Protein AF-A0A519CRB9-F1 (afdb_monomer_lite)

pLDDT: mean 86.49, std 13.59, range [37.59, 97.94]

Secondary structure (DSSP, 8-state):
-------PPPTTTHHHHTSHHHHHHHHIIIIIHHHHHHHHHHHHIIIIIGGG-SSS-S-HHHHHHHHHHHTHHHHHHHH-TT-SS-HHHHHHHHHHHHHHHHHHHHTGGGHIIIIIIHHHHHHHHHHHHGGGS---HHHHHHHHHHHHHHHHHHHHHHHHHH-

Sequence (163 aa):
MAEVELQGVSTTDEEEWTSIAGWLPESIRHAITPMAIGAIFGAFWQTIVLPNLKSDYPSPVQGAFILALLFSPLMYKYLVPNNKGNWKEYAMGMGILGFAYSIIWVSGWGAMFCGGYLSFLIWLWINSTWWQYELPSFRYGIWHAIGIDIGAFGGAVLAFIYL

Structure (mmCIF, N/CA/C/O backbone):
data_AF-A0A519CRB9-F1
#
_entry.id   AF-A0A519CRB9-F1
#
loop_
_atom_site.group_PDB
_atom_site.id
_atom_site.type_symbol
_atom_site.label_atom_id
_atom_site.label_alt_id
_atom_site.label_comp_id
_atom_site.label_asym_id
_atom_site.label_entity_id
_atom_site.label_seq_id
_atom_site.pdbx_PDB_ins_code
_atom_site.Cartn_x
_atom_site.Cartn_y
_atom_site.Cartn_z
_atom_site.occupancy
_atom_site.B_iso_or_equiv
_atom_site.auth_seq_id
_atom_site.auth_comp_id
_atom_site.auth_asym_id
_atom_site.auth_atom_id
_atom_site.pdbx_PDB_model_num
ATOM 1 N N . MET A 1 1 ? -13.789 24.082 16.062 1.00 37.59 1 MET A N 1
ATOM 2 C CA . MET A 1 1 ? -13.135 22.775 15.861 1.00 37.59 1 MET A CA 1
ATOM 3 C C . MET A 1 1 ? -13.716 21.859 16.916 1.00 37.59 1 MET A C 1
ATOM 5 O O . MET A 1 1 ? -13.474 22.112 18.083 1.00 37.59 1 MET A O 1
ATOM 9 N N . ALA A 1 2 ? -14.606 20.943 16.532 1.00 40.00 2 ALA A N 1
ATOM 10 C CA . ALA A 1 2 ? -15.173 19.984 17.475 1.00 40.00 2 ALA A CA 1
ATOM 11 C C . ALA A 1 2 ? -14.114 18.907 17.737 1.00 40.00 2 ALA A C 1
ATOM 13 O O . ALA A 1 2 ? -13.646 18.275 16.788 1.00 40.00 2 ALA A O 1
ATOM 14 N N . GLU A 1 3 ? -13.697 18.753 18.991 1.00 38.69 3 GLU A N 1
ATOM 15 C CA . GLU A 1 3 ? -12.909 17.603 19.424 1.00 38.69 3 GLU A CA 1
ATOM 16 C C . GLU A 1 3 ? -13.776 16.359 19.235 1.00 38.69 3 GLU A C 1
ATOM 18 O O . GLU A 1 3 ? -14.833 16.215 19.844 1.00 38.69 3 GLU A O 1
ATOM 23 N N . VAL A 1 4 ? -13.371 15.489 18.312 1.00 51.16 4 VAL A N 1
ATOM 24 C CA . VAL A 1 4 ? -13.957 14.155 18.199 1.00 51.16 4 VAL A CA 1
ATOM 25 C C . VAL A 1 4 ? -13.374 13.355 19.356 1.00 51.16 4 VAL A C 1
ATOM 27 O O . VAL A 1 4 ? -12.232 12.902 19.272 1.00 51.16 4 VAL A O 1
ATOM 30 N N . GLU A 1 5 ? -14.135 13.252 20.446 1.00 50.12 5 GLU A N 1
ATOM 31 C CA . GLU A 1 5 ? -13.847 12.355 21.565 1.00 50.12 5 GLU A CA 1
ATOM 32 C C . GLU A 1 5 ? -13.718 10.930 21.011 1.00 50.12 5 GLU A C 1
ATOM 34 O O . GLU A 1 5 ? -14.690 10.325 20.555 1.00 50.12 5 GLU A O 1
ATOM 39 N N . LEU A 1 6 ? -12.489 10.412 20.979 1.00 57.06 6 LEU A N 1
ATOM 40 C CA . LEU A 1 6 ? -12.239 9.001 20.717 1.00 57.06 6 LEU A CA 1
ATOM 41 C C . LEU A 1 6 ? -12.761 8.243 21.936 1.00 57.06 6 LEU A C 1
ATOM 43 O O . LEU A 1 6 ? -12.153 8.312 23.003 1.00 57.06 6 LEU A O 1
ATOM 47 N N . GLN A 1 7 ? -13.903 7.570 21.797 1.00 57.66 7 GLN 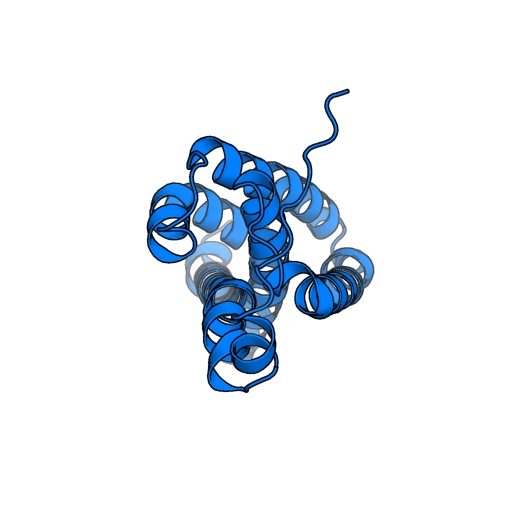A N 1
ATOM 48 C CA . GLN A 1 7 ? -14.419 6.732 22.873 1.00 57.66 7 GLN A CA 1
ATOM 49 C C . GLN A 1 7 ? -13.438 5.581 23.108 1.00 57.66 7 GLN A C 1
ATOM 51 O O . GLN A 1 7 ? -13.200 4.758 22.224 1.00 57.66 7 GLN A O 1
ATOM 56 N N . GLY A 1 8 ? -12.836 5.574 24.298 1.00 55.41 8 GLY A N 1
ATOM 57 C CA . GLY A 1 8 ? -12.097 4.429 24.808 1.00 55.41 8 GLY A CA 1
ATOM 58 C C . GLY A 1 8 ? -13.062 3.288 25.115 1.00 55.41 8 GLY A C 1
ATOM 59 O O . GLY A 1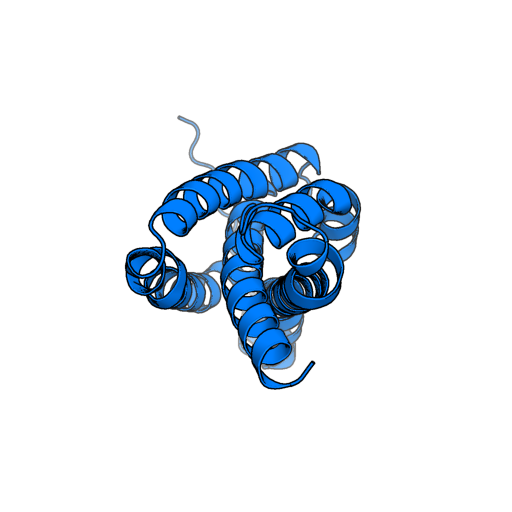 8 ? -14.180 3.514 25.580 1.00 55.41 8 GLY A O 1
ATOM 60 N N . VAL A 1 9 ? -12.623 2.075 24.814 1.00 54.38 9 VAL A N 1
ATOM 61 C CA . VAL A 1 9 ? -13.356 0.832 25.056 1.00 54.38 9 VAL A CA 1
ATOM 62 C C . VAL A 1 9 ? -13.651 0.643 26.561 1.00 54.38 9 VAL A C 1
ATOM 64 O O . VAL A 1 9 ? -12.909 1.135 27.409 1.00 54.38 9 VAL A O 1
ATOM 67 N N . SER A 1 10 ? -14.760 -0.028 26.903 1.00 48.78 10 SER A N 1
ATOM 68 C CA . SER A 1 10 ? -15.244 -0.173 28.284 1.00 48.78 10 SER A CA 1
ATOM 69 C C . SER A 1 10 ? -14.417 -1.161 29.126 1.00 48.78 10 SER A C 1
ATOM 71 O O . SER A 1 10 ? -13.815 -2.099 28.613 1.00 48.78 10 SER A O 1
ATOM 73 N N . THR A 1 11 ? -14.403 -0.973 30.449 1.00 51.56 11 THR A N 1
ATOM 74 C CA . THR A 1 11 ? -13.499 -1.656 31.399 1.00 51.56 11 THR A CA 1
ATOM 75 C C . THR A 1 11 ? -13.695 -3.172 31.535 1.00 51.56 11 THR A C 1
ATOM 77 O O . THR A 1 11 ? -12.849 -3.839 32.118 1.00 51.56 11 THR A O 1
ATOM 80 N N . THR A 1 12 ? -14.800 -3.740 31.041 1.00 52.97 12 THR A N 1
ATOM 81 C CA . THR A 1 12 ? -15.006 -5.202 30.973 1.00 52.97 12 THR A CA 1
ATOM 82 C C . THR A 1 12 ? -14.324 -5.845 29.769 1.00 52.97 12 THR A C 1
ATOM 84 O O . THR A 1 12 ? -14.112 -7.052 29.771 1.00 52.97 12 THR A O 1
ATOM 87 N N . ASP A 1 13 ? -13.942 -5.045 28.774 1.00 56.16 13 ASP A N 1
ATOM 88 C CA . ASP A 1 13 ? -13.335 -5.522 27.537 1.00 56.16 13 ASP A CA 1
ATOM 89 C C . ASP A 1 13 ? -11.788 -5.509 27.621 1.00 56.16 13 ASP A C 1
ATOM 91 O O . ASP A 1 13 ? -11.115 -6.150 26.819 1.00 56.16 13 ASP A O 1
ATOM 95 N N . GLU A 1 14 ? -11.182 -4.815 28.598 1.00 55.53 14 GLU A N 1
ATOM 96 C CA . GLU A 1 14 ? -9.714 -4.674 28.721 1.00 55.53 14 GLU A CA 1
ATOM 97 C C . GLU A 1 14 ? -8.968 -6.022 28.858 1.00 55.53 14 GLU A C 1
ATOM 99 O O . GLU A 1 14 ? -7.888 -6.201 28.281 1.00 55.53 14 GLU A O 1
ATOM 104 N N . GLU A 1 15 ? -9.543 -7.005 29.564 1.00 57.44 15 GLU A N 1
ATOM 105 C CA . GLU A 1 15 ? -8.986 -8.369 29.649 1.00 57.44 15 GLU A CA 1
ATOM 106 C C . GLU A 1 15 ? -9.095 -9.133 28.316 1.00 57.44 15 GLU A C 1
ATOM 108 O O . GLU A 1 15 ? -8.219 -9.933 27.981 1.00 57.44 15 GLU A O 1
ATOM 113 N N . GLU A 1 16 ? -10.127 -8.866 27.512 1.00 59.09 16 GLU A N 1
ATOM 114 C CA . GLU A 1 16 ? -10.310 -9.490 26.198 1.00 59.09 16 GLU A CA 1
ATOM 115 C C . GLU A 1 16 ? -9.330 -8.906 25.167 1.00 59.09 16 GLU A C 1
ATOM 117 O O . GLU A 1 16 ? -8.703 -9.656 24.413 1.00 59.09 16 GLU A O 1
ATOM 122 N N . TRP A 1 17 ? -9.099 -7.589 25.191 1.00 60.75 17 TRP A N 1
ATOM 123 C CA . TRP A 1 17 ? -8.190 -6.891 24.269 1.00 60.75 17 TRP A CA 1
ATOM 124 C C . TRP A 1 17 ? -6.702 -7.089 24.572 1.00 60.75 17 TRP A C 1
ATOM 126 O O . TRP A 1 17 ? -5.870 -6.973 23.671 1.00 60.75 17 TRP A O 1
ATOM 136 N N . THR A 1 18 ? -6.347 -7.430 25.811 1.00 66.62 18 THR A N 1
ATOM 137 C CA . THR A 1 18 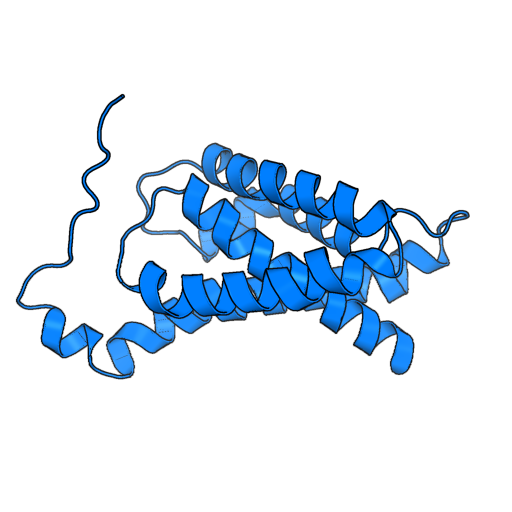? -4.975 -7.838 26.168 1.00 66.62 18 THR A CA 1
ATOM 138 C C . THR A 1 18 ? -4.672 -9.286 25.772 1.00 66.62 18 THR A C 1
ATOM 140 O O . THR A 1 18 ? -3.507 -9.689 25.712 1.00 66.62 18 THR A O 1
ATOM 143 N N . SER A 1 19 ? -5.701 -10.065 25.429 1.00 74.56 19 SER A N 1
ATOM 144 C CA . SER A 1 19 ? -5.558 -11.421 24.910 1.00 74.56 19 SER A CA 1
ATOM 145 C C . SER A 1 19 ? -5.296 -11.430 23.397 1.00 74.56 19 SER A C 1
ATOM 147 O O . SER A 1 19 ? -5.769 -10.572 22.652 1.00 74.56 19 SER A O 1
ATOM 149 N N . ILE A 1 20 ? -4.583 -12.455 22.908 1.00 73.94 20 ILE A N 1
ATOM 150 C CA . ILE A 1 20 ? -4.361 -12.672 21.463 1.00 73.94 20 ILE A CA 1
ATOM 151 C C . ILE A 1 20 ? -5.689 -12.735 20.697 1.00 73.94 20 ILE A C 1
ATOM 153 O O . ILE A 1 20 ? -5.758 -12.294 19.554 1.00 73.94 20 ILE A O 1
ATOM 157 N N . ALA A 1 21 ? -6.745 -13.257 21.324 1.00 76.81 21 ALA A N 1
ATOM 158 C CA . ALA A 1 21 ? -8.052 -13.392 20.697 1.00 76.81 21 ALA A CA 1
ATOM 159 C C . ALA A 1 21 ? -8.714 -12.037 20.387 1.00 76.81 21 ALA A C 1
ATOM 161 O O . ALA A 1 21 ? -9.425 -11.953 19.390 1.00 76.81 21 ALA A O 1
ATOM 162 N N . GLY A 1 22 ? -8.440 -10.990 21.177 1.00 74.00 22 GLY A N 1
ATOM 163 C CA . GLY A 1 22 ? -9.005 -9.654 20.972 1.00 74.00 22 GLY A CA 1
ATOM 164 C C . GLY A 1 22 ? -8.295 -8.850 19.880 1.00 74.00 22 GLY A C 1
ATOM 165 O O . GLY A 1 22 ? -8.927 -8.379 18.939 1.00 74.00 22 GLY A O 1
ATOM 166 N N . TRP A 1 23 ? -6.965 -8.708 19.948 1.00 77.19 23 TRP A N 1
ATOM 167 C CA . TRP A 1 23 ? -6.237 -7.802 19.040 1.00 77.19 23 TRP A CA 1
ATOM 168 C C . TRP A 1 23 ? -5.890 -8.410 17.672 1.00 77.19 23 TRP A C 1
ATOM 170 O O . TRP A 1 23 ? -5.742 -7.680 16.683 1.00 77.19 23 TRP A O 1
ATOM 180 N N . LEU A 1 24 ? -5.739 -9.738 17.588 1.00 82.38 24 LEU A N 1
ATOM 181 C CA . LEU A 1 24 ? -5.268 -10.409 16.372 1.00 82.38 24 LEU A CA 1
ATOM 182 C C . LEU A 1 24 ? -6.259 -10.298 15.200 1.00 82.38 24 LEU A C 1
ATOM 184 O O . LEU A 1 24 ? -5.805 -9.971 14.099 1.00 82.38 24 LEU A O 1
ATOM 188 N N . PRO A 1 25 ? -7.578 -10.528 15.372 1.00 85.19 25 PRO A N 1
ATOM 189 C CA . PRO A 1 25 ? -8.530 -10.423 14.267 1.00 85.19 25 PRO A CA 1
ATOM 190 C C . PRO A 1 25 ? -8.580 -9.014 13.674 1.00 85.19 25 PRO A C 1
ATOM 192 O O . PRO A 1 25 ? -8.532 -8.860 12.453 1.00 85.19 25 PRO A O 1
ATOM 195 N N . GLU A 1 26 ? -8.594 -7.988 14.528 1.00 83.56 26 GLU A N 1
ATOM 196 C CA . GLU A 1 26 ? -8.616 -6.589 14.095 1.00 83.56 26 GLU A CA 1
ATOM 197 C C . GLU A 1 26 ? -7.301 -6.183 13.418 1.00 83.56 26 GLU A C 1
ATOM 199 O O . GLU A 1 26 ? -7.308 -5.514 12.384 1.00 83.56 26 GLU A O 1
ATOM 204 N N . SER A 1 27 ? -6.161 -6.678 13.907 1.00 84.44 27 SER A N 1
ATOM 205 C CA . SER A 1 27 ? -4.864 -6.446 13.259 1.00 84.44 27 SER A CA 1
ATOM 206 C C . SER A 1 27 ? -4.762 -7.139 11.901 1.00 84.44 27 SER A C 1
ATOM 208 O O . SER A 1 27 ? -4.301 -6.545 10.928 1.00 84.44 27 SER A O 1
ATOM 210 N N . ILE A 1 28 ? -5.235 -8.380 11.770 1.00 88.50 28 ILE A N 1
ATOM 211 C CA . ILE A 1 28 ? -5.282 -9.066 10.469 1.00 88.50 28 ILE A CA 1
ATOM 212 C C . ILE A 1 28 ? -6.172 -8.286 9.501 1.00 88.50 28 ILE A C 1
ATOM 214 O O . ILE A 1 28 ? -5.807 -8.064 8.343 1.00 88.50 28 ILE A O 1
ATOM 218 N N . ARG A 1 29 ? -7.329 -7.838 9.979 1.00 90.25 29 ARG A N 1
ATOM 219 C CA . ARG A 1 29 ? -8.305 -7.104 9.186 1.00 90.25 29 ARG A CA 1
ATOM 220 C C . ARG A 1 29 ? -7.788 -5.753 8.712 1.00 90.25 29 ARG A C 1
ATOM 222 O O . ARG A 1 29 ? -7.941 -5.447 7.538 1.00 90.25 29 ARG A O 1
ATOM 229 N N . HIS A 1 30 ? -7.197 -4.951 9.588 1.00 91.12 30 HIS A N 1
ATOM 230 C CA . HIS A 1 30 ? -6.867 -3.558 9.286 1.00 91.12 30 HIS A CA 1
ATOM 231 C C . HIS A 1 30 ? -5.393 -3.326 8.929 1.00 91.12 30 HIS A C 1
ATOM 233 O O . HIS A 1 30 ? -5.083 -2.378 8.208 1.00 91.12 30 HIS A O 1
ATOM 239 N N . ALA A 1 31 ? -4.487 -4.212 9.348 1.00 90.88 31 ALA A N 1
ATOM 240 C CA . ALA A 1 31 ? -3.068 -4.149 9.000 1.00 90.88 31 ALA A CA 1
ATOM 241 C C . ALA A 1 31 ? -2.746 -5.053 7.805 1.00 90.88 31 ALA A C 1
ATOM 243 O O . ALA A 1 31 ? -2.293 -4.593 6.755 1.00 90.88 31 ALA A O 1
ATOM 244 N N . ILE A 1 32 ? -2.985 -6.357 7.960 1.00 93.12 32 ILE A N 1
ATOM 245 C CA . ILE A 1 32 ? -2.483 -7.369 7.023 1.00 93.12 32 ILE A CA 1
ATOM 246 C C . ILE A 1 32 ? -3.320 -7.412 5.747 1.00 93.12 32 ILE A C 1
ATOM 248 O O . ILE A 1 32 ? -2.767 -7.478 4.652 1.00 93.12 32 ILE A O 1
ATOM 252 N N . THR A 1 33 ? -4.644 -7.336 5.862 1.00 95.19 33 THR A N 1
ATOM 253 C CA . THR A 1 33 ? -5.539 -7.463 4.705 1.00 95.19 33 THR A CA 1
ATOM 254 C C . THR A 1 33 ? -5.344 -6.328 3.690 1.00 95.19 33 THR A C 1
ATOM 256 O O . THR A 1 33 ? -5.184 -6.639 2.510 1.00 95.19 33 THR A O 1
ATOM 259 N N . PRO A 1 34 ? -5.269 -5.034 4.072 1.00 95.69 34 PRO A N 1
ATOM 260 C CA . PRO A 1 34 ? -5.001 -3.959 3.114 1.00 95.69 34 PRO A CA 1
ATOM 261 C C . PRO A 1 34 ? -3.628 -4.083 2.455 1.00 95.69 34 PRO A C 1
ATOM 263 O O . PRO A 1 34 ? -3.498 -3.812 1.264 1.00 95.69 34 PRO A O 1
ATOM 266 N N . MET A 1 35 ? -2.622 -4.553 3.196 1.00 96.56 35 MET A N 1
ATOM 267 C CA . MET A 1 35 ? -1.297 -4.842 2.650 1.00 96.56 35 MET A CA 1
ATOM 268 C C . MET A 1 35 ? -1.324 -5.992 1.640 1.00 96.56 35 MET A C 1
ATOM 270 O O . MET A 1 35 ? -0.749 -5.872 0.562 1.00 96.56 35 MET A O 1
ATOM 274 N N . ALA A 1 36 ? -2.039 -7.079 1.928 1.00 97.31 36 ALA A N 1
ATOM 275 C CA . ALA A 1 36 ? -2.212 -8.176 0.981 1.00 97.31 36 ALA A CA 1
ATOM 276 C C . ALA A 1 36 ? -2.965 -7.727 -0.284 1.00 97.31 36 ALA A C 1
ATOM 278 O O . ALA A 1 36 ? -2.553 -8.062 -1.393 1.00 97.31 36 ALA A O 1
ATOM 279 N N . ILE A 1 37 ? -4.022 -6.918 -0.134 1.00 97.31 37 ILE A N 1
ATOM 280 C CA . ILE A 1 37 ? -4.746 -6.309 -1.263 1.00 97.31 37 ILE A CA 1
ATOM 281 C C . ILE A 1 37 ? -3.795 -5.453 -2.102 1.00 97.31 37 ILE A C 1
ATOM 283 O O . ILE A 1 37 ? -3.754 -5.607 -3.322 1.00 97.31 37 ILE A O 1
ATOM 287 N N . GLY A 1 38 ? -2.998 -4.600 -1.452 1.00 97.31 38 GLY A N 1
ATOM 288 C CA . GLY A 1 38 ? -1.965 -3.811 -2.111 1.00 97.31 38 GLY A CA 1
ATOM 289 C C . GLY A 1 38 ? -1.009 -4.688 -2.906 1.00 97.31 38 GLY A C 1
ATOM 290 O O . GLY A 1 38 ? -0.820 -4.446 -4.092 1.00 97.31 38 GLY A O 1
ATOM 291 N N . ALA A 1 39 ? -0.475 -5.750 -2.299 1.00 97.94 39 ALA A N 1
ATOM 292 C CA . ALA A 1 39 ? 0.452 -6.666 -2.959 1.00 97.94 39 ALA A CA 1
ATOM 293 C C . ALA A 1 39 ? -0.150 -7.334 -4.194 1.00 97.94 39 ALA A C 1
ATOM 295 O O . ALA A 1 39 ? 0.501 -7.380 -5.237 1.00 97.94 39 ALA A O 1
ATOM 296 N N . ILE A 1 40 ? -1.403 -7.781 -4.114 1.00 97.75 40 ILE A N 1
ATOM 297 C CA . ILE A 1 40 ? -2.117 -8.358 -5.257 1.00 97.75 40 ILE A CA 1
ATOM 298 C C . ILE A 1 40 ? -2.291 -7.312 -6.361 1.00 97.75 40 ILE A C 1
ATOM 300 O O . ILE A 1 40 ? -2.007 -7.596 -7.522 1.00 97.75 40 ILE A O 1
ATOM 304 N N . PHE A 1 41 ? -2.725 -6.097 -6.021 1.00 97.94 41 PHE A N 1
ATOM 305 C CA . PHE A 1 41 ? -2.926 -5.030 -7.002 1.00 97.94 41 PHE A CA 1
ATOM 306 C C . PHE A 1 41 ? -1.617 -4.563 -7.642 1.00 97.94 41 PHE A C 1
ATOM 308 O O . PHE A 1 41 ? -1.574 -4.380 -8.856 1.00 97.94 41 PHE A O 1
ATOM 315 N N . GLY A 1 42 ? -0.547 -4.421 -6.859 1.00 96.81 42 GLY A N 1
ATOM 316 C CA . GLY A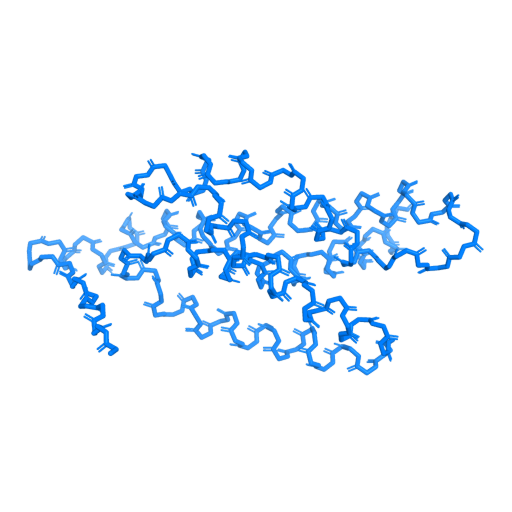 1 42 ? 0.782 -4.067 -7.351 1.00 96.81 42 GLY A CA 1
ATOM 317 C C . GLY A 1 42 ? 1.364 -5.146 -8.262 1.00 96.81 42 GLY A C 1
ATOM 318 O O . GLY A 1 42 ? 1.835 -4.833 -9.353 1.00 96.81 42 GLY A O 1
ATOM 319 N N . ALA A 1 43 ? 1.255 -6.421 -7.874 1.00 97.44 43 ALA A N 1
ATOM 320 C CA . ALA A 1 43 ? 1.674 -7.550 -8.703 1.00 97.44 43 ALA A CA 1
ATOM 321 C C . ALA A 1 43 ? 0.868 -7.634 -10.008 1.00 97.44 43 ALA A C 1
ATOM 323 O O . ALA A 1 43 ? 1.440 -7.789 -11.087 1.00 97.44 43 ALA A O 1
ATOM 324 N N . PHE A 1 44 ? -0.457 -7.478 -9.933 1.00 97.06 44 PHE A N 1
ATOM 325 C CA . PHE A 1 44 ? -1.329 -7.432 -11.106 1.00 97.06 44 PHE A CA 1
ATOM 326 C C . PHE A 1 44 ? -0.946 -6.284 -12.044 1.00 97.06 44 PHE A C 1
ATOM 328 O O . PHE A 1 44 ? -0.840 -6.477 -13.255 1.00 97.06 44 PHE A O 1
ATOM 335 N N . TRP A 1 45 ? -0.696 -5.091 -11.500 1.00 96.69 45 TRP A N 1
ATOM 336 C CA . TRP A 1 45 ? -0.304 -3.948 -12.314 1.00 96.69 45 TRP A CA 1
ATOM 337 C C . TRP A 1 45 ? 1.052 -4.169 -12.980 1.00 96.69 45 TRP A C 1
ATOM 339 O O . TRP A 1 45 ? 1.182 -3.923 -14.175 1.00 96.69 45 TRP A O 1
ATOM 349 N N . GLN A 1 46 ? 2.033 -4.687 -12.238 1.00 95.56 46 GLN A N 1
ATOM 350 C CA . GLN A 1 46 ? 3.371 -4.989 -12.744 1.00 95.56 46 GLN A CA 1
ATOM 351 C C . GLN A 1 46 ? 3.358 -6.031 -13.873 1.00 95.56 46 GLN A C 1
ATOM 353 O O . GLN A 1 46 ? 4.112 -5.892 -14.830 1.00 95.56 46 GLN A O 1
ATOM 358 N N . THR A 1 47 ? 2.525 -7.069 -13.768 1.00 95.06 47 THR A N 1
ATOM 359 C CA . THR A 1 47 ? 2.525 -8.211 -14.704 1.00 95.06 47 THR A CA 1
ATOM 360 C C . THR A 1 47 ? 1.599 -8.027 -15.896 1.00 95.06 47 THR A C 1
ATOM 362 O O . THR A 1 47 ? 1.923 -8.449 -17.001 1.00 95.06 47 THR A O 1
ATOM 365 N N . ILE A 1 48 ? 0.431 -7.419 -15.686 1.00 95.06 48 ILE A N 1
ATOM 366 C CA . ILE A 1 48 ? -0.614 -7.346 -16.710 1.00 95.06 48 ILE A CA 1
ATOM 367 C C . ILE A 1 48 ? -0.680 -5.957 -17.329 1.00 95.06 48 ILE A C 1
ATOM 369 O O . ILE A 1 48 ? -0.786 -5.834 -18.545 1.00 95.06 48 ILE A O 1
ATOM 373 N N . VAL A 1 49 ? -0.645 -4.897 -16.522 1.00 94.00 49 VAL A N 1
ATOM 374 C CA . VAL A 1 49 ? -0.920 -3.542 -17.022 1.00 94.00 49 VAL A CA 1
ATOM 375 C C . VAL A 1 49 ? 0.346 -2.896 -17.569 1.00 94.00 49 VAL A C 1
ATOM 377 O O . VAL A 1 49 ? 0.373 -2.511 -18.736 1.00 94.00 49 VAL A O 1
ATOM 380 N N . LEU A 1 50 ? 1.398 -2.818 -16.754 1.00 93.25 50 LEU A N 1
ATOM 381 C CA . LEU A 1 50 ? 2.636 -2.108 -17.067 1.00 93.25 50 LEU A CA 1
ATOM 382 C C . LEU A 1 50 ? 3.297 -2.577 -18.379 1.00 93.25 50 LEU A C 1
ATOM 384 O O . LEU A 1 50 ? 3.638 -1.706 -19.175 1.00 93.25 50 LEU A O 1
ATOM 388 N N . PRO A 1 51 ? 3.395 -3.886 -18.702 1.00 90.81 51 PRO A N 1
ATOM 389 C CA . PRO A 1 51 ? 4.021 -4.334 -19.952 1.00 90.81 51 PRO A CA 1
ATOM 390 C C . PRO A 1 51 ? 3.249 -3.930 -21.216 1.00 90.81 51 PRO A C 1
ATOM 392 O O . PRO A 1 51 ? 3.805 -3.929 -22.311 1.00 90.81 51 PRO A O 1
ATOM 395 N N . ASN A 1 52 ? 1.963 -3.591 -21.076 1.00 91.44 52 ASN A N 1
ATOM 396 C CA . ASN A 1 52 ? 1.111 -3.136 -22.173 1.00 91.44 52 ASN A CA 1
ATOM 397 C C . ASN A 1 52 ? 1.087 -1.603 -22.314 1.00 91.44 52 ASN A C 1
ATOM 399 O O . ASN A 1 52 ? 0.483 -1.078 -23.255 1.00 91.44 52 ASN A O 1
ATOM 403 N N . LEU A 1 53 ? 1.724 -0.867 -21.399 1.00 89.81 53 LEU A N 1
ATOM 404 C CA . LEU A 1 53 ? 1.829 0.585 -21.471 1.00 89.81 53 LEU A CA 1
ATOM 405 C C . LEU A 1 53 ? 3.045 0.989 -22.313 1.00 89.81 53 LEU A C 1
ATOM 407 O O . LEU A 1 53 ? 4.131 0.436 -22.195 1.00 89.81 53 LEU A O 1
ATOM 411 N N . LYS A 1 54 ? 2.873 2.008 -23.164 1.00 83.88 54 LYS A N 1
ATOM 412 C CA . LYS A 1 54 ? 3.978 2.601 -23.951 1.00 83.88 54 LYS A CA 1
ATOM 413 C C . LYS A 1 54 ? 4.923 3.471 -23.111 1.00 83.88 54 LYS A C 1
ATOM 415 O O . LYS A 1 54 ? 5.934 3.941 -23.619 1.00 83.88 54 LYS A O 1
ATOM 420 N N . SER A 1 55 ? 4.535 3.748 -21.873 1.00 79.62 55 SER A N 1
ATOM 421 C CA . SER A 1 55 ? 5.234 4.571 -20.894 1.00 79.62 55 SER A CA 1
ATOM 422 C C . SER A 1 55 ? 5.310 3.762 -19.607 1.00 79.62 55 SER A C 1
ATOM 424 O O . SER A 1 55 ? 4.326 3.110 -19.264 1.00 79.62 55 SER A O 1
ATOM 426 N N . ASP A 1 56 ? 6.401 3.871 -18.851 1.00 81.75 56 ASP A N 1
ATOM 427 C CA . ASP A 1 56 ? 6.579 3.201 -17.547 1.00 81.75 56 ASP A CA 1
ATOM 428 C C . ASP A 1 56 ? 5.683 3.787 -16.429 1.00 81.75 56 ASP A C 1
ATOM 430 O O . ASP A 1 56 ? 5.931 3.616 -15.236 1.00 81.75 56 ASP A O 1
ATOM 434 N N . TYR A 1 57 ? 4.634 4.514 -16.819 1.00 84.69 57 TYR A N 1
ATOM 435 C CA . TYR A 1 57 ? 3.678 5.179 -15.949 1.00 84.69 57 TYR A CA 1
ATOM 436 C C . TYR A 1 57 ? 2.243 4.870 -16.381 1.00 84.69 57 TYR A C 1
ATOM 438 O O . TYR A 1 57 ? 1.962 4.904 -17.584 1.00 84.69 57 TYR A O 1
ATOM 446 N N . PRO A 1 58 ? 1.307 4.694 -15.427 1.00 90.69 58 PRO A N 1
ATOM 447 C CA . PRO A 1 58 ? 1.484 4.791 -13.970 1.00 90.69 58 PRO A CA 1
ATOM 448 C C . PRO A 1 58 ? 2.321 3.656 -13.370 1.00 90.69 58 PRO A C 1
ATOM 450 O O . PRO A 1 58 ? 2.231 2.514 -13.826 1.00 90.69 58 PRO A O 1
ATOM 453 N N . SER A 1 59 ? 3.097 3.969 -12.329 1.00 91.94 59 SER A N 1
ATOM 454 C CA . SER A 1 59 ? 3.882 2.965 -11.607 1.00 91.94 59 SER A CA 1
ATOM 455 C C . SER A 1 59 ? 2.964 1.926 -10.944 1.00 91.94 59 SER A C 1
ATOM 457 O O . SER A 1 59 ? 1.794 2.222 -10.683 1.00 91.94 59 SER A O 1
ATOM 459 N N . PRO A 1 60 ? 3.458 0.722 -10.610 1.00 93.56 60 PRO A N 1
ATOM 460 C CA . PRO A 1 60 ? 2.645 -0.311 -9.964 1.00 93.56 60 PRO A CA 1
ATOM 461 C C . PRO A 1 60 ? 1.935 0.147 -8.690 1.00 93.56 60 PRO A C 1
ATOM 463 O O . PRO A 1 60 ? 0.789 -0.225 -8.453 1.00 93.56 60 PRO A O 1
ATOM 466 N N . VAL A 1 61 ? 2.580 1.007 -7.897 1.00 94.19 61 VAL A N 1
ATOM 467 C CA . VAL A 1 61 ? 1.985 1.567 -6.678 1.00 94.19 61 VAL A CA 1
ATOM 468 C C . VAL A 1 61 ? 0.858 2.550 -7.008 1.00 94.19 61 VAL A C 1
ATOM 470 O O . VAL A 1 61 ? -0.222 2.477 -6.423 1.00 94.19 61 VAL A O 1
ATOM 473 N N . GLN A 1 62 ? 1.057 3.426 -7.998 1.00 95.19 62 GLN A N 1
ATOM 474 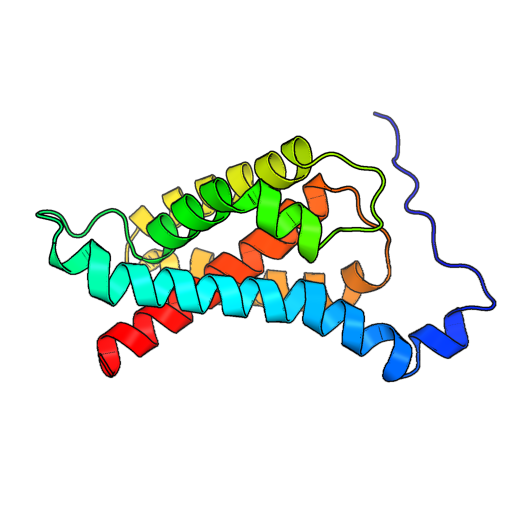C CA . GLN A 1 62 ? 0.001 4.324 -8.486 1.00 95.19 62 GLN A CA 1
ATOM 475 C C . GLN A 1 62 ? -1.184 3.526 -9.047 1.00 95.19 62 GLN A C 1
ATOM 477 O O . GLN A 1 62 ? -2.342 3.817 -8.749 1.00 95.19 62 GLN A O 1
ATOM 482 N N . GLY A 1 63 ? -0.890 2.475 -9.811 1.00 94.81 63 GLY A N 1
ATOM 483 C CA . GLY A 1 63 ? -1.864 1.523 -10.321 1.00 94.81 63 GLY A CA 1
ATOM 484 C C . GLY A 1 63 ? -2.674 0.840 -9.226 1.00 94.81 63 GLY A C 1
ATOM 485 O O . GLY A 1 63 ? -3.902 0.776 -9.300 1.00 94.81 63 GLY A O 1
ATOM 486 N N . ALA A 1 64 ? -2.004 0.401 -8.161 1.00 96.88 64 ALA A N 1
ATOM 487 C CA . ALA A 1 64 ? -2.664 -0.188 -7.008 1.00 96.88 64 ALA A CA 1
ATOM 488 C C . ALA A 1 64 ? -3.605 0.797 -6.306 1.00 96.88 64 ALA A C 1
ATOM 490 O O . ALA A 1 64 ? -4.696 0.396 -5.911 1.00 96.88 64 ALA A O 1
ATOM 491 N N . PHE A 1 65 ? -3.253 2.083 -6.215 1.00 96.75 65 PHE A N 1
ATOM 492 C CA . PHE A 1 65 ? -4.157 3.105 -5.683 1.00 96.75 65 PHE A CA 1
ATOM 493 C C . PHE A 1 65 ? -5.359 3.387 -6.588 1.00 96.75 65 PHE A C 1
ATOM 495 O O . PHE A 1 65 ? -6.463 3.577 -6.079 1.00 96.75 65 PHE A O 1
ATOM 502 N N . ILE A 1 66 ? -5.184 3.361 -7.912 1.00 96.25 66 ILE A N 1
ATOM 503 C CA . ILE A 1 66 ? -6.306 3.459 -8.860 1.00 96.25 66 ILE A CA 1
ATOM 504 C C . ILE A 1 66 ? -7.281 2.297 -8.632 1.00 96.25 66 ILE A C 1
ATOM 506 O O . ILE A 1 66 ? -8.487 2.516 -8.496 1.00 96.25 66 ILE A O 1
ATOM 510 N N . LEU A 1 67 ? -6.762 1.069 -8.533 1.00 96.94 67 LEU A N 1
ATOM 511 C CA . LEU A 1 67 ? -7.568 -0.118 -8.253 1.00 96.94 67 LEU A CA 1
ATOM 512 C C . LEU A 1 67 ? -8.217 -0.047 -6.866 1.00 96.94 67 LEU A C 1
ATOM 514 O O . LEU A 1 67 ? -9.408 -0.311 -6.738 1.00 96.94 67 LEU A O 1
ATOM 518 N N . ALA A 1 68 ? -7.483 0.370 -5.837 1.00 96.19 68 ALA A N 1
ATOM 519 C CA . ALA A 1 68 ? -8.011 0.500 -4.484 1.00 96.19 68 ALA A CA 1
ATOM 520 C C . ALA A 1 68 ? -9.139 1.533 -4.390 1.00 96.19 68 ALA A C 1
ATOM 522 O O . ALA A 1 68 ? -10.137 1.281 -3.721 1.00 96.19 68 ALA A O 1
ATOM 523 N N . LEU A 1 69 ? -9.044 2.653 -5.111 1.00 96.25 69 LEU A N 1
ATOM 524 C CA . LEU A 1 69 ? -10.127 3.631 -5.193 1.00 96.25 69 LEU A CA 1
ATOM 525 C C . LEU A 1 69 ? -11.341 3.087 -5.946 1.00 96.25 69 LEU A C 1
ATOM 527 O O . LEU A 1 69 ? -12.471 3.275 -5.490 1.00 96.25 69 LEU A O 1
ATOM 531 N N . LEU A 1 70 ? -11.122 2.366 -7.049 1.00 96.44 70 LEU A N 1
ATOM 532 C CA . LEU A 1 70 ? -12.193 1.720 -7.809 1.00 96.44 70 LEU A CA 1
ATOM 533 C C . LEU A 1 70 ? -12.936 0.675 -6.960 1.00 96.44 70 LEU A C 1
ATOM 535 O O . LEU A 1 70 ? -14.165 0.633 -6.952 1.00 96.44 70 LEU A O 1
ATOM 539 N N . PHE A 1 71 ? -12.191 -0.127 -6.199 1.00 95.75 71 PHE A N 1
ATOM 540 C CA . PHE A 1 71 ? -12.724 -1.146 -5.297 1.00 95.75 71 PHE A CA 1
ATOM 541 C C . PHE A 1 71 ? -13.015 -0.622 -3.883 1.00 95.75 71 PHE A C 1
ATOM 543 O O . PHE A 1 71 ? -13.421 -1.398 -3.016 1.00 95.75 71 PHE A O 1
ATOM 550 N N . SER A 1 72 ? -12.898 0.687 -3.640 1.00 93.75 72 SER A N 1
ATOM 551 C CA . SER A 1 72 ? -13.096 1.279 -2.313 1.00 93.75 72 SER A CA 1
ATOM 552 C C . SER A 1 72 ? -14.468 0.994 -1.688 1.00 93.75 72 SER A C 1
ATOM 554 O O . SER A 1 72 ? -14.495 0.750 -0.480 1.00 93.75 72 SER A O 1
ATOM 556 N N . PRO A 1 73 ? -15.599 0.911 -2.430 1.00 92.12 73 PRO A N 1
ATOM 557 C CA . PRO A 1 73 ? -16.881 0.538 -1.827 1.00 92.12 73 PRO A CA 1
ATOM 558 C C . PRO A 1 73 ? -16.883 -0.907 -1.309 1.00 92.12 73 PRO A C 1
ATOM 560 O O . PRO A 1 73 ? -17.481 -1.204 -0.275 1.00 92.12 73 PRO A O 1
ATOM 563 N N . LEU A 1 74 ? -16.193 -1.807 -2.018 1.00 93.44 74 LEU A N 1
ATOM 564 C CA . LEU A 1 74 ? -16.064 -3.214 -1.647 1.00 93.44 74 LEU A CA 1
ATOM 565 C C . LEU A 1 74 ? -15.154 -3.361 -0.424 1.00 93.44 74 LEU A C 1
ATOM 567 O O . LEU A 1 74 ? -15.515 -4.014 0.552 1.00 93.44 74 LEU A O 1
ATOM 571 N N . MET A 1 75 ? -14.004 -2.687 -0.462 1.00 93.12 75 MET A N 1
ATOM 572 C CA . MET A 1 75 ? -13.053 -2.621 0.644 1.00 93.12 75 MET A CA 1
ATOM 573 C C . MET A 1 75 ? -13.710 -2.062 1.904 1.00 93.12 75 MET A C 1
ATOM 575 O O . MET A 1 75 ? -13.597 -2.674 2.960 1.00 93.12 75 MET A O 1
ATOM 579 N N . TYR A 1 76 ? -14.469 -0.970 1.790 1.00 93.12 76 TYR A N 1
ATOM 580 C CA . TYR A 1 76 ? -15.225 -0.398 2.902 1.00 93.12 76 TYR A CA 1
ATOM 581 C C . TYR A 1 76 ? -16.180 -1.419 3.527 1.00 93.12 76 TYR A C 1
ATOM 583 O O . TYR A 1 76 ? -16.162 -1.629 4.736 1.00 93.12 76 TYR A O 1
ATOM 591 N N . LYS A 1 77 ? -16.966 -2.116 2.698 1.00 91.38 77 LYS A N 1
ATOM 592 C CA . LYS A 1 77 ? -17.952 -3.092 3.171 1.00 91.38 77 LYS A CA 1
ATOM 593 C C . LYS A 1 77 ? -17.322 -4.269 3.926 1.00 91.38 77 LYS A C 1
ATOM 595 O O . LYS A 1 77 ? -17.901 -4.728 4.904 1.00 91.38 77 LYS A O 1
ATOM 600 N N . TYR A 1 78 ? -16.170 -4.772 3.480 1.00 90.94 78 TYR A N 1
ATOM 601 C CA . TYR A 1 78 ? -15.524 -5.932 4.110 1.00 90.94 78 TYR A CA 1
ATOM 602 C C . TYR A 1 78 ? -14.608 -5.557 5.272 1.00 90.94 78 TYR A C 1
ATOM 604 O O . TYR A 1 78 ? -14.618 -6.209 6.319 1.00 90.94 78 TYR A O 1
ATOM 612 N N . LEU A 1 79 ? -13.810 -4.508 5.098 1.00 89.44 79 LEU A N 1
ATOM 613 C CA . LEU A 1 79 ? -12.819 -4.099 6.083 1.00 89.44 79 LEU A CA 1
ATOM 614 C C . LEU A 1 79 ? -13.436 -3.233 7.176 1.00 89.44 79 LEU A C 1
ATOM 616 O O . LEU A 1 79 ? -12.843 -3.142 8.235 1.00 89.44 79 LEU A O 1
ATOM 620 N N . VAL A 1 80 ? -14.600 -2.615 6.962 1.00 89.31 80 VAL A N 1
ATOM 621 C CA . VAL A 1 80 ? -15.202 -1.675 7.920 1.00 89.31 80 VAL A CA 1
ATOM 622 C C . VAL A 1 80 ? -16.745 -1.842 8.021 1.00 89.31 80 VAL A C 1
ATOM 624 O O . VAL A 1 80 ? -17.489 -0.891 7.799 1.00 89.31 80 VAL A O 1
ATOM 627 N N . PRO A 1 81 ? -17.281 -3.034 8.354 1.00 80.31 81 PRO A N 1
ATOM 628 C CA . PRO A 1 81 ? -18.716 -3.329 8.338 1.00 80.31 81 PRO A CA 1
ATOM 629 C C . PRO A 1 81 ? -19.485 -2.745 9.525 1.00 80.31 81 PRO A C 1
ATOM 631 O O . PRO A 1 81 ? -20.669 -2.463 9.385 1.00 80.31 81 PRO A O 1
ATOM 634 N N . ASN A 1 82 ? -18.835 -2.574 10.679 1.00 72.12 82 ASN A N 1
ATOM 635 C CA . ASN A 1 82 ? -19.496 -2.177 11.928 1.00 72.12 82 ASN A CA 1
ATOM 636 C C . ASN A 1 82 ? -19.384 -0.671 12.214 1.00 72.12 82 ASN A C 1
ATOM 638 O O . ASN A 1 82 ? -19.855 -0.197 13.243 1.00 72.12 82 ASN A O 1
ATOM 642 N N . ASN A 1 83 ? -18.762 0.096 11.317 1.00 74.94 83 ASN A N 1
ATOM 643 C CA . ASN A 1 83 ? -18.543 1.523 11.526 1.00 74.94 83 ASN A CA 1
ATOM 644 C C . ASN A 1 83 ? -19.755 2.341 11.068 1.00 74.94 83 ASN A C 1
ATOM 646 O O . ASN A 1 83 ? -20.377 2.057 10.044 1.00 74.94 83 ASN A O 1
ATOM 650 N N . LYS A 1 84 ? -20.052 3.405 11.812 1.00 68.31 84 LYS A N 1
ATOM 651 C CA . LYS A 1 84 ? -21.153 4.340 11.551 1.00 68.31 84 LYS A CA 1
ATOM 652 C C . LYS A 1 84 ? -20.872 5.333 10.414 1.00 68.31 84 LYS A C 1
ATOM 654 O O . LYS A 1 84 ? -21.753 6.123 10.084 1.00 68.31 84 LYS A O 1
ATOM 659 N N . GLY A 1 85 ? -19.661 5.351 9.856 1.00 76.25 85 GLY A N 1
ATOM 660 C CA . GLY A 1 85 ? -19.291 6.302 8.809 1.00 76.25 85 GLY A CA 1
ATOM 661 C C . GLY A 1 85 ? -19.787 5.937 7.404 1.00 76.25 85 GLY A C 1
ATOM 662 O O . GLY A 1 85 ? -20.671 5.100 7.206 1.00 76.25 85 GLY A O 1
ATOM 663 N N . ASN A 1 86 ? -19.238 6.624 6.399 1.00 87.69 86 ASN A N 1
ATOM 664 C CA . ASN A 1 86 ? -19.648 6.499 5.000 1.00 87.69 86 ASN A CA 1
ATOM 665 C C . ASN A 1 86 ? -18.486 6.013 4.122 1.00 87.69 86 ASN A C 1
ATOM 667 O O . ASN A 1 86 ? -17.347 6.464 4.267 1.00 87.69 86 ASN A O 1
ATOM 671 N N . TRP A 1 87 ? -18.792 5.176 3.126 1.00 90.50 87 TRP A N 1
ATOM 672 C CA . TRP A 1 87 ? -17.828 4.725 2.118 1.00 90.50 87 TRP A CA 1
ATOM 673 C C . TRP A 1 87 ? -17.134 5.893 1.404 1.00 90.50 87 TRP A C 1
ATOM 675 O O . TRP A 1 87 ? -15.967 5.783 1.040 1.00 90.50 87 TRP A O 1
ATOM 685 N N . LYS A 1 88 ? -17.825 7.031 1.234 1.00 93.31 88 LYS A N 1
ATOM 686 C CA . LYS A 1 88 ? -17.251 8.236 0.614 1.00 93.31 88 LYS A CA 1
ATOM 687 C C . LYS A 1 88 ? -16.118 8.831 1.446 1.00 93.31 88 LYS A C 1
ATOM 689 O O . LYS A 1 88 ? -15.117 9.256 0.885 1.00 93.31 88 LYS A O 1
ATOM 694 N N . GLU A 1 89 ? -16.257 8.848 2.770 1.00 93.69 89 GLU A N 1
ATOM 695 C CA . GLU A 1 89 ? -15.215 9.350 3.674 1.00 93.69 89 GLU A CA 1
ATOM 696 C C . GLU A 1 89 ? -14.012 8.413 3.694 1.00 93.69 89 GLU A C 1
ATOM 698 O O . GLU A 1 89 ? -12.871 8.869 3.671 1.00 93.69 89 GLU A O 1
ATOM 703 N N . TYR A 1 90 ? -14.271 7.104 3.670 1.00 93.69 90 TYR A N 1
ATOM 704 C CA . TYR A 1 90 ? -13.235 6.088 3.526 1.00 93.69 90 TYR A CA 1
ATOM 705 C C . TYR A 1 90 ? -12.447 6.258 2.220 1.00 93.69 90 TYR A C 1
ATOM 707 O O . TYR A 1 90 ? -11.220 6.361 2.243 1.00 93.69 90 TYR A O 1
ATOM 715 N N . ALA A 1 91 ? -13.153 6.367 1.091 1.00 95.31 91 ALA A N 1
ATOM 716 C CA . ALA A 1 91 ? -12.550 6.604 -0.216 1.00 95.31 91 ALA A CA 1
ATOM 717 C C . ALA A 1 91 ? -11.798 7.943 -0.266 1.00 95.31 91 ALA A C 1
ATOM 719 O O . ALA A 1 91 ? -10.742 8.025 -0.882 1.00 95.31 91 ALA A O 1
ATOM 720 N N . MET A 1 92 ? -12.293 8.979 0.418 1.00 95.88 92 MET A N 1
ATOM 721 C CA . MET A 1 92 ? -11.616 10.273 0.520 1.00 95.88 92 MET A CA 1
ATOM 722 C C . MET A 1 92 ? -10.303 10.170 1.306 1.00 95.88 92 MET A C 1
ATOM 724 O O . MET A 1 92 ? -9.287 10.680 0.844 1.00 95.88 92 MET A O 1
ATOM 728 N N . GLY A 1 93 ? -10.295 9.486 2.455 1.00 94.12 93 GLY A N 1
ATOM 729 C CA . GLY A 1 93 ? -9.073 9.256 3.234 1.00 94.12 93 GLY A CA 1
ATOM 730 C C . GLY A 1 93 ? -8.033 8.467 2.446 1.00 94.12 93 GLY A C 1
ATOM 731 O O . GLY A 1 93 ? -6.868 8.859 2.382 1.00 94.12 93 GLY A O 1
ATOM 732 N N . MET A 1 94 ? -8.483 7.412 1.766 1.00 95.44 94 MET A N 1
ATOM 733 C CA . MET A 1 94 ? -7.634 6.623 0.879 1.00 95.44 94 MET A CA 1
ATOM 734 C C . MET A 1 94 ? -7.117 7.445 -0.307 1.00 95.44 94 MET A C 1
ATOM 736 O O . MET A 1 94 ? -5.944 7.356 -0.649 1.00 95.44 94 MET A O 1
ATOM 740 N N . GLY A 1 95 ? -7.972 8.261 -0.920 1.00 95.56 95 GLY A N 1
ATOM 741 C CA . GLY A 1 95 ? -7.641 9.048 -2.103 1.00 95.56 95 GLY A CA 1
ATOM 742 C C . GLY A 1 95 ? -6.664 10.178 -1.823 1.00 95.56 95 GLY A C 1
ATOM 743 O O . GLY A 1 95 ? -5.731 10.364 -2.595 1.00 95.56 95 GLY A O 1
ATOM 744 N N . ILE A 1 96 ? -6.825 10.899 -0.708 1.00 96.56 96 ILE A N 1
ATOM 745 C CA . ILE A 1 96 ? -5.897 11.973 -0.321 1.00 96.56 96 ILE A CA 1
ATOM 746 C C . ILE A 1 96 ? -4.495 11.405 -0.110 1.00 96.56 96 ILE A C 1
ATOM 748 O O . ILE A 1 96 ? -3.525 11.928 -0.661 1.00 96.56 96 ILE A O 1
ATOM 752 N N . LEU A 1 97 ? -4.385 10.321 0.660 1.00 95.44 97 LEU A N 1
ATOM 753 C CA . LEU A 1 97 ? -3.082 9.740 0.943 1.00 95.44 97 LEU A CA 1
ATOM 754 C C . LEU A 1 97 ? -2.502 9.013 -0.276 1.00 95.44 97 LEU A C 1
ATOM 756 O O . LEU A 1 97 ? -1.326 9.181 -0.581 1.00 95.44 97 LEU A O 1
ATOM 760 N N . GLY A 1 98 ? -3.328 8.283 -1.026 1.00 94.50 98 GLY A N 1
ATOM 761 C CA . GLY A 1 98 ? -2.924 7.643 -2.277 1.00 94.50 98 GLY A CA 1
ATOM 762 C C . GLY A 1 98 ? -2.448 8.648 -3.326 1.00 94.50 98 GLY A C 1
ATOM 763 O O . GLY A 1 98 ? -1.492 8.378 -4.050 1.00 94.50 98 GLY A O 1
ATOM 764 N N . PHE A 1 99 ? -3.040 9.843 -3.376 1.00 95.19 99 PHE A N 1
ATOM 765 C CA . PHE A 1 99 ? -2.567 10.937 -4.222 1.00 95.19 99 PHE A CA 1
ATOM 766 C C . PHE A 1 99 ? -1.210 11.479 -3.754 1.00 95.19 99 PHE A C 1
ATOM 768 O O . PHE A 1 99 ? -0.306 11.642 -4.573 1.00 95.19 99 PHE A O 1
ATOM 775 N N . ALA A 1 100 ? -1.032 11.697 -2.447 1.00 94.88 100 ALA A N 1
ATOM 776 C CA . ALA A 1 100 ? 0.255 12.113 -1.888 1.00 94.88 100 ALA A CA 1
ATOM 777 C C . ALA A 1 100 ? 1.363 11.090 -2.194 1.00 94.88 100 ALA A C 1
ATOM 779 O O . ALA A 1 100 ? 2.428 11.464 -2.687 1.00 94.88 100 ALA A O 1
ATOM 780 N N . TYR A 1 101 ? 1.088 9.797 -2.004 1.00 93.94 101 TYR A N 1
ATOM 781 C CA . TYR A 1 101 ? 2.004 8.729 -2.398 1.00 93.94 101 TYR A CA 1
ATOM 782 C C . TYR A 1 101 ? 2.250 8.702 -3.896 1.00 93.94 101 TYR A C 1
ATOM 784 O O . TYR A 1 101 ? 3.394 8.579 -4.320 1.00 93.94 101 TYR A O 1
ATOM 792 N N . SER A 1 102 ? 1.215 8.892 -4.712 1.00 92.31 102 SER A N 1
ATOM 793 C CA . SER A 1 102 ? 1.372 8.939 -6.164 1.00 92.31 102 SER A CA 1
ATOM 794 C C . SER A 1 102 ? 2.356 10.026 -6.592 1.00 92.31 102 SER A C 1
ATOM 796 O O . SER A 1 102 ? 3.169 9.754 -7.469 1.00 92.31 102 SER A O 1
ATOM 798 N N . ILE A 1 103 ? 2.343 11.203 -5.951 1.00 92.44 103 ILE A N 1
ATOM 799 C CA . ILE A 1 103 ? 3.335 12.269 -6.181 1.00 92.44 103 ILE A CA 1
ATOM 800 C C . ILE A 1 103 ? 4.732 11.820 -5.744 1.00 92.44 103 ILE A C 1
ATOM 802 O O . ILE A 1 103 ? 5.690 11.993 -6.495 1.00 92.44 103 ILE A O 1
ATOM 806 N N . ILE A 1 104 ? 4.862 11.224 -4.555 1.00 91.88 104 ILE A N 1
ATOM 807 C CA . ILE A 1 104 ? 6.149 10.722 -4.049 1.00 91.88 104 ILE A CA 1
ATOM 808 C C . ILE A 1 104 ? 6.745 9.707 -5.031 1.00 91.88 104 ILE A C 1
ATOM 810 O O . ILE A 1 104 ? 7.917 9.816 -5.388 1.00 91.88 104 ILE A O 1
ATOM 814 N N . TRP A 1 105 ? 5.936 8.780 -5.542 1.00 89.69 105 TRP A N 1
ATOM 815 C CA . TRP A 1 105 ? 6.359 7.732 -6.470 1.00 89.69 105 TRP A CA 1
ATOM 816 C C . TRP A 1 105 ? 6.706 8.226 -7.884 1.00 89.69 105 TRP A C 1
ATOM 818 O O . TRP A 1 105 ? 7.343 7.486 -8.628 1.00 89.69 105 TRP A O 1
ATOM 828 N N . VAL A 1 106 ? 6.400 9.482 -8.245 1.00 88.94 106 VAL A N 1
ATOM 829 C CA . VAL A 1 106 ? 6.940 10.113 -9.471 1.00 88.94 106 VAL A CA 1
ATOM 830 C C . VAL A 1 106 ? 8.446 10.384 -9.349 1.00 88.94 106 VAL A C 1
ATOM 832 O O . VAL A 1 106 ? 9.153 10.420 -10.352 1.00 88.94 106 VAL A O 1
ATOM 835 N N . SER A 1 107 ? 8.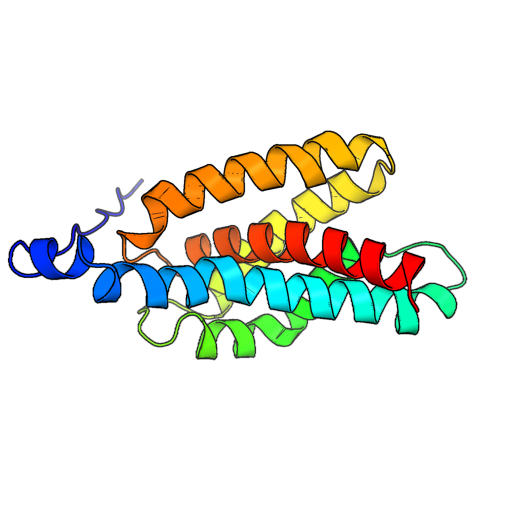976 10.535 -8.129 1.00 85.50 107 SER A N 1
ATOM 836 C CA . SER A 1 107 ? 10.402 10.828 -7.902 1.00 85.50 107 SER A CA 1
ATOM 837 C C . SER A 1 107 ? 11.352 9.641 -8.151 1.00 85.50 107 SER A C 1
ATOM 839 O O . SER A 1 107 ? 12.568 9.778 -7.999 1.00 85.50 107 SER A O 1
ATOM 841 N N . GLY A 1 108 ? 10.829 8.472 -8.541 1.00 80.50 108 GLY A N 1
ATOM 842 C CA . GLY A 1 108 ? 11.624 7.283 -8.848 1.00 80.50 108 GLY A CA 1
ATOM 843 C C . GLY A 1 108 ? 12.332 6.721 -7.613 1.00 80.50 108 GLY A C 1
ATOM 844 O O . GLY A 1 108 ? 11.698 6.447 -6.600 1.00 80.50 108 GLY A O 1
ATOM 845 N N . TRP A 1 109 ? 13.657 6.553 -7.671 1.00 74.56 109 TRP A N 1
ATOM 846 C CA . TRP A 1 109 ? 14.448 5.958 -6.580 1.00 74.56 109 TRP A CA 1
ATOM 847 C C . TRP A 1 109 ? 14.357 6.722 -5.252 1.00 74.56 109 TRP A C 1
ATOM 849 O O . TRP A 1 109 ? 14.397 6.104 -4.189 1.00 74.56 109 TRP A O 1
ATOM 859 N N . GLY A 1 110 ? 14.176 8.047 -5.292 1.00 79.38 110 GLY A N 1
ATOM 860 C CA . GLY A 1 110 ? 13.967 8.854 -4.084 1.00 79.38 110 GLY A CA 1
ATOM 861 C C . GLY A 1 110 ? 12.700 8.462 -3.313 1.00 79.38 110 GLY A C 1
ATOM 862 O O . GLY A 1 110 ? 12.652 8.594 -2.088 1.00 79.38 110 GLY A O 1
ATOM 863 N N . ALA A 1 111 ? 11.710 7.891 -4.005 1.00 85.19 111 ALA A N 1
ATOM 864 C CA . ALA A 1 111 ? 10.468 7.422 -3.410 1.00 85.19 111 ALA A CA 1
ATOM 865 C C . ALA A 1 111 ? 10.677 6.245 -2.450 1.00 85.19 111 ALA A C 1
ATOM 867 O O . ALA A 1 111 ? 9.865 6.063 -1.552 1.00 85.19 111 ALA A O 1
ATOM 868 N N . MET A 1 112 ? 11.769 5.479 -2.556 1.00 86.75 112 MET A N 1
ATOM 869 C CA . MET A 1 112 ? 12.007 4.353 -1.642 1.00 86.75 112 MET A CA 1
ATOM 870 C C . MET A 1 112 ? 12.158 4.802 -0.186 1.00 86.75 112 MET A C 1
ATOM 872 O O . MET A 1 112 ? 11.747 4.084 0.723 1.00 86.75 112 MET A O 1
ATOM 876 N N . PHE A 1 113 ? 12.698 6.000 0.053 1.00 87.00 113 PHE A N 1
ATOM 877 C CA . PHE A 1 113 ? 12.841 6.526 1.409 1.00 87.00 113 PHE A CA 1
ATOM 878 C C . PHE A 1 113 ? 11.502 7.020 1.960 1.00 87.00 113 PHE A C 1
ATOM 880 O O . PHE A 1 113 ? 11.076 6.563 3.016 1.00 87.00 113 PHE A O 1
ATOM 887 N N . CYS A 1 114 ? 10.816 7.917 1.244 1.00 86.62 114 CYS A N 1
ATOM 888 C CA . CYS A 1 114 ? 9.577 8.534 1.736 1.00 86.62 114 CYS A CA 1
ATOM 889 C C . CYS A 1 114 ? 8.324 7.666 1.534 1.00 86.62 114 CYS A C 1
ATOM 891 O O . CYS A 1 114 ? 7.455 7.655 2.397 1.00 86.62 114 CYS A O 1
ATOM 893 N N . GLY A 1 115 ? 8.219 6.962 0.409 1.00 86.31 115 GLY A N 1
ATOM 894 C CA . GLY A 1 115 ? 7.095 6.084 0.066 1.00 86.31 115 GLY A CA 1
ATOM 895 C C . GLY A 1 115 ? 7.315 4.618 0.442 1.00 86.31 115 GLY A C 1
ATOM 896 O O . GLY A 1 115 ? 6.365 3.873 0.576 1.00 86.31 115 GLY A O 1
ATOM 897 N N . GLY A 1 116 ? 8.552 4.171 0.651 1.00 88.94 116 GLY A N 1
ATOM 898 C CA . GLY A 1 116 ? 8.816 2.815 1.143 1.00 88.94 116 GLY A CA 1
ATOM 899 C C . GLY A 1 116 ? 9.058 2.801 2.648 1.00 88.94 116 GLY A C 1
ATOM 900 O O . GLY A 1 116 ? 8.215 2.398 3.449 1.00 88.94 116 GLY A O 1
ATOM 901 N N . TYR A 1 117 ? 10.247 3.255 3.037 1.00 90.25 117 TYR A N 1
ATOM 902 C CA . TYR A 1 117 ? 10.750 3.128 4.401 1.00 90.25 117 TYR A CA 1
ATOM 903 C C . TYR A 1 117 ? 9.958 3.960 5.418 1.00 90.25 117 TYR A C 1
ATOM 905 O O . TYR A 1 117 ? 9.525 3.436 6.443 1.00 90.25 117 TYR A O 1
ATOM 913 N N . LEU A 1 118 ? 9.723 5.244 5.136 1.00 92.00 118 LEU A N 1
ATOM 914 C CA . LEU A 1 118 ? 8.946 6.114 6.020 1.00 92.00 118 LEU A CA 1
ATOM 915 C C . LEU A 1 118 ? 7.487 5.649 6.126 1.00 92.00 118 LEU A C 1
ATOM 917 O O . LEU A 1 118 ? 6.960 5.608 7.237 1.00 92.00 118 LEU A O 1
ATOM 921 N N . SER A 1 119 ? 6.865 5.226 5.017 1.00 92.94 119 SER A N 1
ATOM 922 C CA . SER A 1 119 ? 5.540 4.590 5.035 1.00 92.94 119 SER A CA 1
ATOM 923 C C . SER A 1 119 ? 5.504 3.404 5.988 1.00 92.94 119 SER A C 1
ATOM 925 O O . SER A 1 119 ? 4.611 3.323 6.826 1.00 92.94 119 SER A O 1
ATOM 927 N N . PHE A 1 120 ? 6.499 2.518 5.915 1.00 93.19 120 PHE A N 1
ATOM 928 C CA . PHE A 1 120 ? 6.584 1.345 6.780 1.00 93.19 120 PHE A CA 1
ATOM 929 C C . PHE A 1 120 ? 6.717 1.710 8.265 1.00 93.19 120 PHE A C 1
ATOM 931 O O . PHE A 1 120 ? 6.032 1.127 9.103 1.00 93.19 120 PHE A O 1
ATOM 938 N N . LEU A 1 121 ? 7.534 2.712 8.605 1.00 93.88 121 LEU A N 1
ATOM 939 C CA . LEU A 1 121 ? 7.660 3.180 9.990 1.00 93.88 121 LEU A CA 1
ATOM 940 C C . LEU A 1 121 ? 6.354 3.781 10.523 1.00 93.88 121 LEU A C 1
ATOM 942 O O . LEU A 1 121 ? 5.933 3.453 11.633 1.00 93.88 121 LEU A O 1
ATOM 946 N N . ILE A 1 122 ? 5.698 4.632 9.729 1.00 93.69 122 ILE A N 1
ATOM 947 C CA . ILE A 1 122 ? 4.402 5.223 10.090 1.00 93.69 122 ILE A CA 1
ATOM 948 C C . ILE A 1 122 ? 3.354 4.120 10.242 1.00 93.69 122 ILE A C 1
ATOM 950 O O . ILE A 1 122 ? 2.569 4.144 11.186 1.00 93.69 122 ILE A O 1
ATOM 954 N N . TRP A 1 123 ? 3.365 3.130 9.352 1.00 93.69 123 TRP A N 1
ATOM 955 C CA . TRP A 1 123 ? 2.474 1.982 9.418 1.00 93.69 123 TRP A CA 1
ATOM 956 C C . TRP A 1 123 ? 2.670 1.198 10.713 1.00 93.69 123 TRP A C 1
ATOM 958 O O . TRP A 1 123 ? 1.695 0.970 11.419 1.00 93.69 123 TRP A O 1
ATOM 968 N N . LEU A 1 124 ? 3.900 0.831 11.085 1.00 91.81 124 LEU A N 1
ATOM 969 C CA . LEU A 1 124 ? 4.163 0.129 12.348 1.00 91.81 124 LEU A CA 1
ATOM 970 C C . LEU A 1 124 ? 3.679 0.924 13.568 1.00 91.81 124 LEU A C 1
ATOM 972 O O . LEU A 1 124 ? 3.085 0.350 14.479 1.00 91.81 124 LEU A O 1
ATOM 976 N N . TRP A 1 125 ? 3.893 2.241 13.570 1.00 92.06 125 TRP A N 1
ATOM 977 C CA . TRP A 1 125 ? 3.434 3.119 14.646 1.00 92.06 125 TRP A CA 1
ATOM 978 C C . TRP A 1 125 ? 1.903 3.224 14.725 1.00 92.06 125 TRP A C 1
ATOM 980 O O . TRP A 1 125 ? 1.323 3.177 15.809 1.00 92.06 125 TRP A O 1
ATOM 990 N N . ILE A 1 126 ? 1.224 3.318 13.582 1.00 90.19 126 ILE A N 1
ATOM 991 C CA . ILE A 1 126 ? -0.240 3.302 13.531 1.00 90.19 126 ILE A CA 1
ATOM 992 C C . ILE A 1 126 ? -0.760 1.953 14.033 1.00 90.19 126 ILE A C 1
ATOM 994 O O . ILE A 1 126 ? -1.630 1.917 14.896 1.00 90.19 126 ILE A O 1
ATOM 998 N N . ASN A 1 127 ? -0.186 0.838 13.580 1.00 87.62 127 ASN A N 1
ATOM 999 C CA . ASN A 1 127 ? -0.625 -0.495 13.993 1.00 87.62 127 ASN A CA 1
ATOM 1000 C C . ASN A 1 127 ? -0.378 -0.802 15.473 1.00 87.62 127 ASN A C 1
ATOM 1002 O O . ASN A 1 127 ? -1.020 -1.705 15.991 1.00 87.62 127 ASN A O 1
ATOM 1006 N N . SER A 1 128 ? 0.500 -0.079 16.176 1.00 84.50 128 SER A N 1
ATOM 1007 C CA . SER A 1 128 ? 0.671 -0.273 17.621 1.00 84.50 128 SER A CA 1
ATOM 1008 C C . SER A 1 128 ? -0.397 0.432 18.460 1.00 84.50 128 SER A C 1
ATOM 1010 O O . SER A 1 128 ? -0.600 0.056 19.611 1.00 84.50 128 SER A O 1
ATOM 1012 N N . THR A 1 129 ? -1.098 1.421 17.895 1.00 82.62 129 THR A N 1
ATOM 1013 C CA . THR A 1 129 ? -1.990 2.318 18.650 1.00 82.62 129 THR A CA 1
ATOM 1014 C C . THR A 1 129 ? -3.425 2.340 18.128 1.00 82.62 129 THR A C 1
ATOM 1016 O O . THR A 1 129 ? -4.366 2.389 18.909 1.00 82.62 129 THR A O 1
ATOM 1019 N N . TRP A 1 130 ? -3.632 2.291 16.814 1.00 82.94 130 TRP A N 1
ATOM 1020 C CA . TRP A 1 130 ? -4.932 2.565 16.190 1.00 82.94 130 TRP A CA 1
ATOM 1021 C C . TRP A 1 130 ? -5.919 1.406 16.253 1.00 82.94 130 TRP A C 1
ATOM 1023 O O . TRP A 1 130 ? -7.121 1.643 16.196 1.00 82.94 130 TRP A O 1
ATOM 1033 N N . TRP A 1 131 ? -5.434 0.175 16.412 1.00 78.06 131 TRP A N 1
ATOM 1034 C CA . TRP A 1 131 ? -6.290 -1.005 16.558 1.00 78.06 131 TRP A CA 1
ATOM 1035 C C . TRP A 1 131 ? -7.164 -0.963 17.823 1.00 78.06 131 TRP A C 1
ATOM 1037 O O . TRP A 1 131 ? -8.181 -1.640 17.872 1.00 78.06 131 TRP A O 1
ATOM 1047 N N . GLN A 1 132 ? -6.784 -0.158 18.822 1.00 79.00 132 GLN A N 1
ATOM 1048 C CA . GLN A 1 132 ? -7.480 -0.036 20.108 1.00 79.00 132 GLN A CA 1
ATOM 1049 C C . GLN A 1 132 ? -8.714 0.875 20.051 1.00 79.00 132 GLN A C 1
ATOM 1051 O O . GLN A 1 132 ? -9.450 0.970 21.030 1.00 79.00 132 GLN A O 1
ATOM 1056 N N . TYR A 1 133 ? -8.923 1.588 18.940 1.00 81.75 133 TYR A N 1
ATOM 1057 C CA . TYR A 1 133 ? -9.946 2.625 18.833 1.00 81.75 133 TYR A CA 1
ATOM 1058 C C . TYR A 1 133 ? -10.916 2.350 17.686 1.00 81.75 133 TYR A C 1
ATOM 1060 O O . TYR A 1 133 ? -10.514 1.977 16.582 1.00 81.75 133 TYR A O 1
ATOM 1068 N N . GLU A 1 134 ? -12.193 2.668 17.901 1.00 83.00 134 GLU A N 1
ATOM 1069 C CA . GLU A 1 134 ? -13.153 2.806 16.808 1.00 83.00 134 GLU A CA 1
ATOM 1070 C C . GLU A 1 134 ? -12.899 4.122 16.063 1.00 83.00 134 GLU A C 1
ATOM 1072 O O . GLU A 1 134 ? -13.245 5.218 16.511 1.00 83.00 134 GLU A O 1
ATOM 1077 N N . LEU A 1 135 ? -12.244 4.029 14.906 1.00 84.69 135 LEU A N 1
ATOM 1078 C CA . LEU A 1 135 ? -11.851 5.208 14.141 1.00 84.69 135 LEU A CA 1
ATOM 1079 C C . LEU A 1 135 ? -12.978 5.703 13.216 1.00 84.69 135 LEU A C 1
ATOM 1081 O O . LEU A 1 135 ? -13.762 4.917 12.682 1.00 84.69 135 LEU A O 1
ATOM 1085 N N . PRO A 1 136 ? -13.040 7.009 12.902 1.00 88.88 136 PRO A N 1
ATOM 1086 C CA . PRO A 1 136 ? -13.882 7.486 11.811 1.00 88.88 136 PRO A CA 1
ATOM 1087 C C . PRO A 1 136 ? -13.438 6.862 10.478 1.00 88.88 136 PRO A C 1
ATOM 1089 O O . PRO A 1 136 ? -12.248 6.625 10.250 1.00 88.88 136 PRO A O 1
ATOM 1092 N N . SER A 1 137 ? -14.383 6.644 9.558 1.00 90.69 137 SER A N 1
ATOM 1093 C CA . SER A 1 137 ? -14.126 5.975 8.270 1.00 90.69 137 SER A CA 1
ATOM 1094 C C . SER A 1 137 ? -12.997 6.615 7.458 1.00 90.69 137 SER A C 1
ATOM 1096 O O . SER A 1 137 ? -12.219 5.907 6.822 1.00 90.69 137 SER A O 1
ATOM 1098 N N . PHE A 1 138 ? -12.840 7.937 7.545 1.00 92.88 138 PHE A N 1
ATOM 1099 C CA . PHE A 1 138 ? -11.719 8.659 6.942 1.00 92.88 138 PHE A CA 1
ATOM 1100 C C . PHE A 1 138 ? -10.342 8.168 7.427 1.00 92.88 138 PHE A C 1
ATOM 1102 O O . PHE A 1 138 ? -9.440 7.950 6.617 1.00 92.88 138 PHE A O 1
ATOM 1109 N N . ARG A 1 139 ? -10.175 7.946 8.739 1.00 92.25 139 ARG A N 1
ATOM 1110 C CA . ARG A 1 139 ? -8.908 7.469 9.320 1.00 92.25 139 ARG A CA 1
ATOM 1111 C C . ARG A 1 139 ? -8.630 6.014 8.948 1.00 92.25 139 ARG A C 1
ATOM 1113 O O . ARG A 1 139 ? -7.488 5.702 8.629 1.00 92.25 139 ARG A O 1
ATOM 1120 N N . TYR A 1 140 ? -9.654 5.160 8.875 1.00 92.75 140 TYR A N 1
ATOM 1121 C CA . TYR A 1 140 ? -9.490 3.819 8.295 1.00 92.75 140 TYR A CA 1
ATOM 1122 C C . TYR A 1 140 ? -9.028 3.881 6.833 1.00 92.75 140 TYR A C 1
ATOM 1124 O O . TYR A 1 140 ? -8.190 3.084 6.422 1.00 92.75 140 TYR A O 1
ATOM 1132 N N . GLY A 1 141 ? -9.521 4.850 6.054 1.00 93.50 141 GLY A N 1
ATOM 1133 C CA . GLY A 1 141 ? -9.060 5.098 4.684 1.00 93.50 141 GLY A CA 1
ATOM 1134 C C . GLY A 1 141 ? -7.564 5.407 4.612 1.00 93.50 141 GLY A C 1
ATOM 1135 O O . GLY A 1 141 ? -6.853 4.793 3.820 1.00 93.50 141 GLY A O 1
ATOM 1136 N N . ILE A 1 142 ? -7.082 6.302 5.482 1.00 94.94 142 ILE A N 1
ATOM 1137 C CA . ILE A 1 142 ? -5.654 6.638 5.618 1.00 94.94 142 ILE A CA 1
ATOM 1138 C C . ILE A 1 142 ? -4.844 5.402 6.016 1.00 94.94 142 ILE A C 1
ATOM 1140 O O . ILE A 1 142 ? -3.861 5.072 5.360 1.00 94.94 142 ILE A O 1
ATOM 1144 N N . TRP A 1 143 ? -5.262 4.693 7.065 1.00 94.88 143 TRP A N 1
ATOM 1145 C CA . TRP A 1 143 ? -4.540 3.523 7.564 1.00 94.88 143 TRP A CA 1
ATOM 1146 C C . TRP A 1 143 ? -4.427 2.424 6.500 1.00 94.88 143 TRP A C 1
ATOM 1148 O O . TRP A 1 143 ? -3.330 1.935 6.223 1.00 94.88 143 TRP A O 1
ATOM 1158 N N . HIS A 1 144 ? -5.538 2.090 5.838 1.00 95.75 144 HIS A N 1
ATOM 1159 C CA . HIS A 1 144 ? -5.546 1.082 4.780 1.00 95.75 144 HIS A CA 1
ATOM 1160 C C . HIS A 1 144 ? -4.712 1.523 3.572 1.00 95.75 144 HIS A C 1
ATOM 1162 O O . HIS A 1 144 ? -4.053 0.681 2.972 1.00 95.75 144 HIS A O 1
ATOM 1168 N N . ALA A 1 145 ? -4.690 2.818 3.234 1.00 96.56 145 ALA A N 1
ATOM 1169 C CA . ALA A 1 145 ? -3.865 3.343 2.146 1.00 96.56 145 ALA A CA 1
ATOM 1170 C C . ALA A 1 145 ? -2.363 3.128 2.380 1.00 96.56 145 ALA A C 1
ATOM 1172 O O . ALA A 1 145 ? -1.666 2.762 1.440 1.00 96.56 145 ALA A O 1
ATOM 1173 N N . ILE A 1 146 ? -1.871 3.277 3.614 1.00 96.06 146 ILE A N 1
ATOM 1174 C CA . ILE A 1 146 ? -0.461 2.996 3.937 1.00 96.06 146 ILE A CA 1
ATOM 1175 C C . ILE A 1 146 ? -0.160 1.500 3.778 1.00 96.06 146 ILE A C 1
ATOM 1177 O O . ILE A 1 146 ? 0.865 1.124 3.216 1.00 96.06 146 ILE A O 1
ATOM 1181 N N . GLY A 1 147 ? -1.075 0.635 4.231 1.00 95.88 147 GLY A N 1
ATOM 1182 C CA . GLY A 1 147 ? -0.951 -0.807 4.008 1.00 95.88 147 GLY A CA 1
ATOM 1183 C C . GLY A 1 147 ? -0.894 -1.146 2.516 1.00 95.88 147 GLY A C 1
ATOM 1184 O O . GLY A 1 147 ? -0.009 -1.885 2.090 1.00 95.88 147 GLY A O 1
ATOM 1185 N N . ILE A 1 148 ? -1.793 -0.562 1.717 1.00 97.38 148 ILE A N 1
ATOM 1186 C CA . ILE A 1 148 ? -1.836 -0.744 0.260 1.00 97.38 148 ILE A CA 1
ATOM 1187 C C . ILE A 1 148 ? -0.533 -0.283 -0.400 1.00 97.38 148 ILE A C 1
ATOM 1189 O O . ILE A 1 148 ? -0.040 -1.004 -1.256 1.00 97.38 148 ILE A O 1
ATOM 1193 N N . ASP A 1 149 ? 0.029 0.864 -0.011 1.00 96.69 149 ASP A N 1
ATOM 1194 C CA . ASP A 1 149 ? 1.298 1.399 -0.534 1.00 96.69 149 ASP A CA 1
ATOM 1195 C C . ASP A 1 149 ? 2.453 0.400 -0.352 1.00 96.69 149 ASP A C 1
ATOM 1197 O O . ASP A 1 149 ? 3.070 -0.046 -1.323 1.00 96.69 149 ASP A O 1
ATOM 1201 N N . ILE A 1 150 ? 2.670 -0.035 0.895 1.00 95.62 150 ILE A N 1
ATOM 1202 C CA . ILE A 1 150 ? 3.718 -0.998 1.270 1.00 95.62 150 ILE A CA 1
ATOM 1203 C C . ILE A 1 150 ? 3.508 -2.324 0.540 1.00 95.62 150 ILE A C 1
ATOM 1205 O O . ILE A 1 150 ? 4.438 -2.884 -0.047 1.00 95.62 150 ILE A O 1
ATOM 1209 N N . GLY A 1 151 ? 2.270 -2.817 0.568 1.00 96.44 151 GLY A N 1
ATOM 1210 C CA . GLY A 1 151 ? 1.876 -4.044 -0.099 1.00 96.44 151 GLY A CA 1
ATOM 1211 C C . GLY A 1 151 ? 2.141 -3.978 -1.593 1.00 96.44 151 GLY A C 1
ATOM 1212 O O . GLY A 1 151 ? 2.804 -4.856 -2.130 1.00 96.44 151 GLY A O 1
ATOM 1213 N N . ALA A 1 152 ? 1.668 -2.928 -2.262 1.00 96.88 152 ALA A N 1
ATOM 1214 C CA . ALA A 1 152 ? 1.785 -2.754 -3.703 1.00 96.88 152 ALA A CA 1
ATOM 1215 C C . ALA A 1 152 ? 3.232 -2.678 -4.159 1.00 96.88 152 ALA A C 1
ATOM 1217 O O . ALA A 1 152 ? 3.582 -3.321 -5.148 1.00 96.88 152 ALA A O 1
ATOM 1218 N N . PHE A 1 153 ? 4.078 -1.961 -3.419 1.00 95.19 153 PHE A N 1
ATOM 1219 C CA . PHE A 1 153 ? 5.507 -1.957 -3.688 1.00 95.19 153 PHE A CA 1
ATOM 1220 C C . PHE A 1 153 ? 6.097 -3.368 -3.557 1.00 95.19 153 PHE A C 1
ATOM 1222 O O . PHE A 1 153 ? 6.711 -3.863 -4.501 1.00 95.19 153 PHE A O 1
ATOM 1229 N N . GLY A 1 154 ? 5.852 -4.056 -2.437 1.00 94.94 154 GLY A N 1
ATOM 1230 C CA . GLY A 1 154 ? 6.362 -5.412 -2.216 1.00 94.94 154 GLY A CA 1
ATOM 1231 C C . GLY A 1 154 ? 5.871 -6.422 -3.259 1.00 94.94 154 GLY A C 1
ATOM 1232 O O . GLY A 1 154 ? 6.660 -7.191 -3.803 1.00 94.94 154 GLY A O 1
ATOM 1233 N N . GLY A 1 155 ? 4.581 -6.391 -3.592 1.00 96.12 155 GLY A N 1
ATOM 1234 C CA . GLY A 1 155 ? 3.968 -7.263 -4.591 1.00 96.12 155 GLY A CA 1
ATOM 1235 C C . GLY A 1 155 ? 4.481 -7.001 -6.003 1.00 96.12 155 GLY A C 1
ATOM 1236 O O . GLY A 1 155 ? 4.761 -7.951 -6.728 1.00 96.12 155 GLY A O 1
ATOM 1237 N N . ALA A 1 156 ? 4.676 -5.736 -6.380 1.00 94.81 156 ALA A N 1
ATOM 1238 C CA . ALA A 1 156 ? 5.267 -5.378 -7.665 1.00 94.81 156 ALA A CA 1
ATOM 1239 C C . ALA A 1 156 ? 6.727 -5.836 -7.774 1.00 94.81 156 ALA A C 1
ATOM 1241 O O . ALA A 1 156 ? 7.113 -6.387 -8.799 1.00 94.81 156 ALA A O 1
ATOM 1242 N N . VAL A 1 157 ? 7.528 -5.670 -6.716 1.00 94.25 157 VAL A N 1
ATOM 1243 C CA . VAL A 1 157 ? 8.919 -6.154 -6.682 1.00 94.25 157 VAL A CA 1
ATOM 1244 C C . VAL A 1 157 ? 8.971 -7.675 -6.810 1.00 94.25 157 VAL A C 1
ATOM 1246 O O . VAL A 1 157 ? 9.734 -8.195 -7.619 1.00 94.25 157 VAL A O 1
ATOM 1249 N N . LEU A 1 158 ? 8.142 -8.398 -6.051 1.00 95.31 158 LEU A N 1
ATOM 1250 C CA . LEU A 1 158 ? 8.073 -9.857 -6.139 1.00 95.31 158 LEU A CA 1
ATOM 1251 C C . LEU A 1 158 ? 7.631 -10.317 -7.528 1.00 95.31 158 LEU A C 1
ATOM 1253 O O . LEU A 1 158 ? 8.247 -11.214 -8.093 1.00 95.31 158 LEU A O 1
ATOM 1257 N N . ALA A 1 159 ? 6.607 -9.682 -8.093 1.00 95.38 159 ALA A N 1
ATOM 1258 C CA . ALA A 1 159 ? 6.167 -9.958 -9.451 1.00 95.38 159 ALA A CA 1
ATOM 1259 C C . ALA A 1 159 ? 7.287 -9.717 -10.466 1.00 95.38 159 ALA A C 1
ATOM 1261 O O . ALA A 1 159 ? 7.575 -10.603 -11.247 1.00 95.38 159 ALA A O 1
ATOM 1262 N N . PHE A 1 160 ? 7.978 -8.579 -10.403 1.00 92.69 160 PHE A N 1
ATOM 1263 C CA . PHE A 1 160 ? 9.083 -8.270 -11.312 1.00 92.69 160 PHE A CA 1
ATOM 1264 C C . PHE A 1 160 ? 10.230 -9.292 -11.249 1.00 92.69 160 PHE A C 1
ATOM 1266 O O . PHE A 1 160 ? 10.897 -9.535 -12.250 1.00 92.69 160 PHE A O 1
ATOM 1273 N N . ILE A 1 161 ? 10.482 -9.875 -10.073 1.00 94.88 161 ILE A N 1
ATOM 1274 C CA . ILE A 1 161 ? 11.545 -10.871 -9.886 1.00 94.88 161 ILE A CA 1
ATOM 1275 C C . ILE A 1 161 ? 11.117 -12.261 -10.379 1.00 94.88 161 ILE A C 1
ATOM 1277 O O . ILE A 1 161 ? 11.956 -12.997 -10.899 1.00 94.88 161 ILE A O 1
ATOM 1281 N N . TYR A 1 162 ? 9.853 -12.646 -10.176 1.00 93.94 162 TYR A N 1
ATOM 1282 C CA . TYR A 1 162 ? 9.410 -14.040 -10.309 1.00 93.94 162 TYR A CA 1
ATOM 1283 C C . TYR A 1 162 ? 8.402 -14.318 -11.438 1.00 93.94 162 TYR A C 1
ATOM 1285 O O . TYR A 1 162 ? 8.180 -15.495 -11.728 1.00 93.94 162 TYR A O 1
ATOM 1293 N N . LEU A 1 163 ? 7.779 -13.300 -12.043 1.00 89.69 163 LEU A N 1
ATOM 1294 C CA . LEU A 1 163 ? 6.718 -13.417 -13.058 1.00 89.69 163 LEU A CA 1
ATOM 1295 C C . LEU A 1 163 ? 7.074 -12.640 -14.329 1.00 89.69 163 LEU A C 1
ATOM 1297 O O . LEU A 1 163 ? 6.885 -13.227 -15.417 1.00 89.69 163 LEU A O 1
#

Radius of gyration: 16.58 Å; chains: 1; bounding box: 36×37×55 Å

Foldseek 3Di:
DDPPPFDFDDPVCVVVCVDCNNLVVLCCLLQVVLLQLLLVQLLCCLPPPCVPDPDNPPHSLLRLLVVCLVCLVVSCCRSPVPAPADSVLLSVLLVVVSVVLSVLCVVPPSSCVVLNVVLVVVLVVCSVPVSRTRDHSSVSSNNSNSSSSNSSVVNNVCSVVPD